Protein AF-A0AAV2S6D2-F1 (afdb_monomer)

Mean predicted aligned error: 5.34 Å

Organism: Meganyctiphanes norvegica (NCBI:txid48144)

Secondary structure (DSSP, 8-state):
-EEE-HHHHTT-TTS--EEEES-SSTT-S--SS--EEEEEEEEEE-TT-BTTTTBT--EEEEESSPPPPBTTB-PPPPPPTT----S---------BSSSSTTPPBPP-

Nearest PDB structures (foldseek):
  5xw9-assembly1_A  TM=9.197E-01  e=3.191E-05  Sus scrofa
  5gch-assembly1_F  TM=8.940E-01  e=4.987E-05  Bos tauru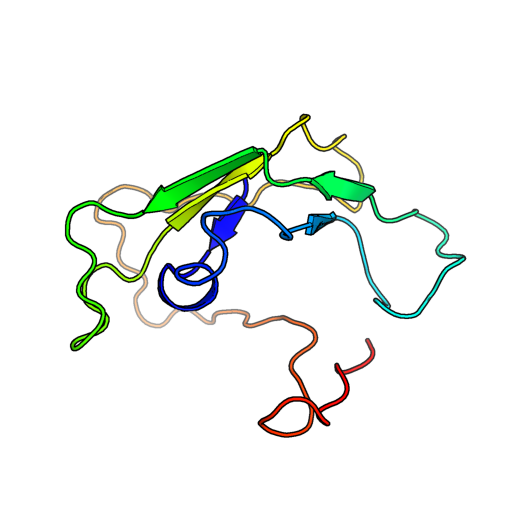s
  1kdq-assembly1_A  TM=8.807E-01  e=6.038E-05  Rattus norvegicus
  4h4f-assembly1_A  TM=9.184E-01  e=4.951E-04  Homo sapiens
  8h3s-assembly1_C  TM=6.943E-01  e=1.218E-04  Homo sapiens

Radius of gyration: 15.83 Å; Cα contacts (8 Å, |Δi|>4): 142; chains: 1; bounding box: 42×30×36 Å

Solvent-accessible surface area (backbone atoms only — not comparable to full-atom values): 7253 Å² total; per-residue (Å²): 115,46,83,48,50,26,84,82,49,68,90,42,79,93,40,96,48,69,48,75,43,37,65,71,41,90,84,61,89,82,56,98,63,70,56,48,80,38,48,44,69,46,76,48,64,43,91,71,49,35,86,91,78,52,41,57,51,34,25,39,36,39,45,70,57,83,80,78,73,52,100,64,31,77,86,80,87,78,81,60,91,88,69,78,88,77,94,66,91,81,89,86,87,76,52,56,55,78,42,89,67,86,88,32,53,62,52,80,105

Sequence (109 aa):
VVLTAAHKVKDFVDGGLLARVGAWDINATNEVFPSQNINVENILFHPGFDQRTLKNNIALLILQWEAVLSETVLPICLPDSGQVFHRSSCIVTGWGKDVFGENGKYQRI

pLDDT: mean 90.58, std 9.02, range [59.28, 98.31]

Foldseek 3Di:
DDKDFQLVCVVQQVFPDWDWFLDQFPPDPDDPDDIDIWGFPGKAADPPQDPVVRPSGMIDTHTPDDDDDDPSGDDDDDDDVPDDDDPDDDDDDDQDFPDPDPPTDGHHD

InterPro domains:
  IPR001254 Serine proteases, trypsin domain [PF00089] (2-98)
  IPR001254 Serine proteases, trypsin domain [PS50240] (1-109)
  IPR009003 Peptidase S1, PA clan [SSF50494] (2-101)

Structure (mmCIF, N/CA/C/O backbone):
data_AF-A0AAV2S6D2-F1
#
_entry.id   AF-A0AAV2S6D2-F1
#
loop_
_atom_site.group_PDB
_atom_site.id
_atom_site.type_symbol
_atom_site.label_atom_id
_atom_site.label_alt_id
_atom_site.label_comp_id
_atom_site.label_asym_id
_atom_site.label_entity_id
_atom_site.label_seq_id
_atom_site.pdbx_PDB_ins_code
_atom_site.Cartn_x
_atom_site.Cartn_y
_atom_site.Cartn_z
_atom_site.occupancy
_atom_site.B_iso_or_equiv
_atom_site.auth_seq_id
_atom_site.auth_comp_id
_atom_site.auth_asym_id
_atom_site.auth_atom_id
_atom_site.pdbx_PDB_model_num
ATOM 1 N N . VAL A 1 1 ? -1.151 8.318 -3.238 1.00 95.00 1 VAL A N 1
ATOM 2 C CA . VAL A 1 1 ? -1.924 7.749 -2.103 1.00 95.00 1 VAL A CA 1
ATOM 3 C C . VAL A 1 1 ? -1.895 6.233 -2.200 1.00 95.00 1 VAL A C 1
ATOM 5 O O . VAL A 1 1 ? -2.009 5.724 -3.308 1.00 95.00 1 VAL A O 1
ATOM 8 N N . VAL A 1 2 ? -1.734 5.521 -1.082 1.00 97.88 2 VAL A N 1
ATOM 9 C CA . VAL A 1 2 ? -1.762 4.046 -1.020 1.00 97.88 2 VAL A CA 1
ATOM 10 C C . VAL A 1 2 ? -2.863 3.590 -0.064 1.00 97.88 2 VAL A C 1
ATOM 12 O O . VAL A 1 2 ? -2.988 4.128 1.032 1.00 97.88 2 VAL A O 1
ATOM 15 N N . LEU A 1 3 ? -3.658 2.599 -0.473 1.00 98.12 3 LEU A N 1
ATOM 16 C CA . LEU A 1 3 ? -4.694 1.983 0.357 1.00 98.12 3 LEU A CA 1
ATOM 17 C C . LEU A 1 3 ? -4.110 0.807 1.148 1.00 98.12 3 LEU A C 1
ATOM 19 O O . LEU A 1 3 ? -3.413 -0.031 0.581 1.00 98.12 3 LEU A O 1
ATOM 23 N N . THR A 1 4 ? -4.404 0.718 2.444 1.00 97.56 4 THR A N 1
ATOM 24 C CA . THR A 1 4 ? -3.925 -0.380 3.294 1.00 97.56 4 THR A CA 1
ATOM 25 C C . THR A 1 4 ? -4.892 -0.697 4.436 1.00 97.56 4 THR A C 1
ATOM 27 O O . THR A 1 4 ? -5.921 -0.046 4.617 1.00 97.56 4 THR A O 1
ATOM 30 N N . ALA A 1 5 ? -4.561 -1.716 5.226 1.00 97.38 5 ALA A N 1
ATOM 31 C CA . ALA A 1 5 ? -5.270 -2.060 6.448 1.00 97.38 5 ALA A CA 1
ATOM 32 C C . ALA A 1 5 ? -4.764 -1.217 7.631 1.00 97.38 5 ALA A C 1
ATOM 34 O O . ALA A 1 5 ? -3.566 -1.193 7.918 1.00 97.38 5 ALA A O 1
ATOM 35 N N . ALA A 1 6 ? -5.682 -0.594 8.372 1.00 97.75 6 ALA A N 1
ATOM 36 C CA . ALA A 1 6 ? -5.366 0.262 9.520 1.00 97.75 6 ALA A CA 1
ATOM 37 C C . ALA A 1 6 ? -4.484 -0.431 10.574 1.00 97.75 6 ALA A C 1
ATOM 39 O O . ALA A 1 6 ? -3.480 0.127 11.014 1.00 97.75 6 ALA A O 1
ATOM 40 N N . HIS A 1 7 ? -4.796 -1.679 10.938 1.00 95.62 7 HIS A N 1
ATOM 41 C CA . HIS A 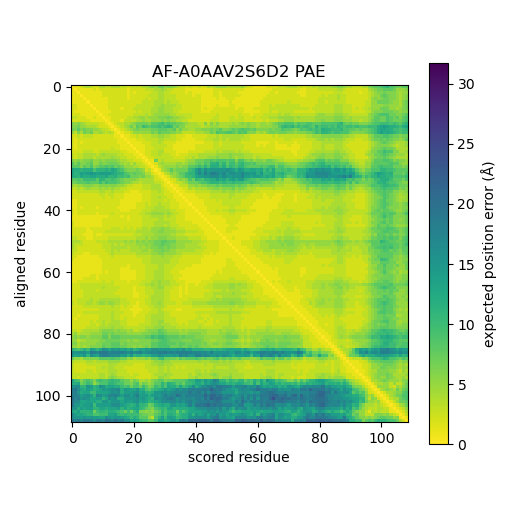1 7 ? -4.048 -2.400 11.974 1.00 95.62 7 HIS A CA 1
ATOM 42 C C . HIS A 1 7 ? -2.578 -2.678 11.612 1.00 95.62 7 HIS A C 1
ATOM 44 O O . HIS A 1 7 ? -1.802 -3.005 12.504 1.00 95.62 7 HIS A O 1
ATOM 50 N N . LYS A 1 8 ? -2.193 -2.581 10.330 1.00 93.75 8 LYS A N 1
ATOM 51 C CA . LYS A 1 8 ? -0.799 -2.757 9.892 1.00 93.75 8 LYS A CA 1
ATOM 52 C C . LYS A 1 8 ? 0.053 -1.514 10.102 1.00 93.75 8 LYS A C 1
ATOM 54 O O . LYS A 1 8 ? 1.267 -1.641 10.182 1.00 93.75 8 LYS A O 1
ATOM 59 N N . VAL A 1 9 ? -0.574 -0.342 10.173 1.00 95.94 9 VAL A N 1
ATOM 60 C CA . VAL A 1 9 ? 0.118 0.956 10.178 1.00 95.94 9 VAL A CA 1
ATOM 61 C C . VAL A 1 9 ? -0.162 1.790 11.430 1.00 95.94 9 VAL A C 1
ATOM 63 O O . VAL A 1 9 ? 0.447 2.836 11.612 1.00 95.94 9 VAL A O 1
ATOM 66 N N . LYS A 1 10 ? -1.040 1.317 12.326 1.00 94.12 10 LYS A N 1
ATOM 67 C CA . LYS A 1 10 ? -1.442 2.021 13.559 1.00 94.12 10 LYS A CA 1
ATOM 68 C C . LYS A 1 10 ? -0.284 2.389 14.495 1.00 94.12 10 LYS A C 1
AT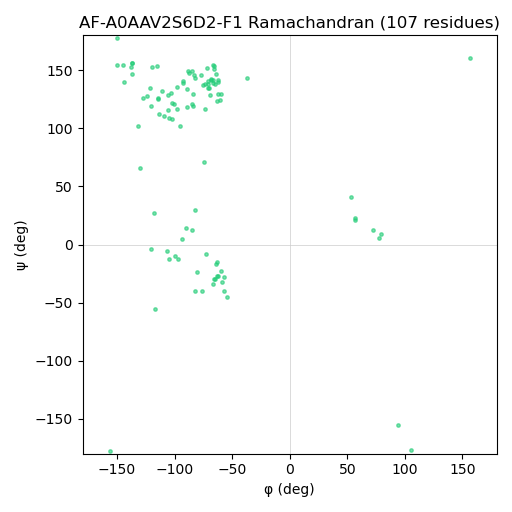OM 70 O O . LYS A 1 10 ? -0.398 3.360 15.227 1.00 94.12 10 LYS A O 1
ATOM 75 N N . ASP A 1 11 ? 0.806 1.624 14.464 1.00 93.50 11 ASP A N 1
ATOM 76 C CA . ASP A 1 11 ? 1.965 1.818 15.343 1.00 93.50 11 ASP A CA 1
ATOM 77 C C . ASP A 1 11 ? 3.059 2.690 14.692 1.00 93.50 11 ASP A C 1
ATOM 79 O O . ASP A 1 11 ? 4.124 2.870 15.269 1.00 93.50 11 ASP A O 1
ATOM 83 N N . PHE A 1 12 ? 2.803 3.240 13.496 1.00 93.56 12 PHE A N 1
ATOM 84 C CA . PHE A 1 12 ? 3.762 4.028 12.710 1.00 93.56 12 PHE A CA 1
ATOM 85 C C . PHE A 1 12 ? 3.310 5.482 12.487 1.00 93.56 12 PHE A C 1
ATOM 87 O O . PHE A 1 12 ? 3.653 6.114 11.488 1.00 93.56 12 PHE A O 1
ATOM 94 N N . VAL A 1 13 ? 2.495 6.016 13.398 1.00 87.75 13 VAL A N 1
ATOM 95 C CA . VAL A 1 13 ? 1.975 7.392 13.305 1.00 87.75 13 VAL A CA 1
ATOM 96 C C . VAL A 1 13 ? 3.073 8.453 13.366 1.00 87.75 13 VAL A C 1
ATOM 98 O O . VAL A 1 13 ? 2.933 9.502 12.749 1.00 87.75 13 VAL A O 1
ATOM 101 N N . ASP A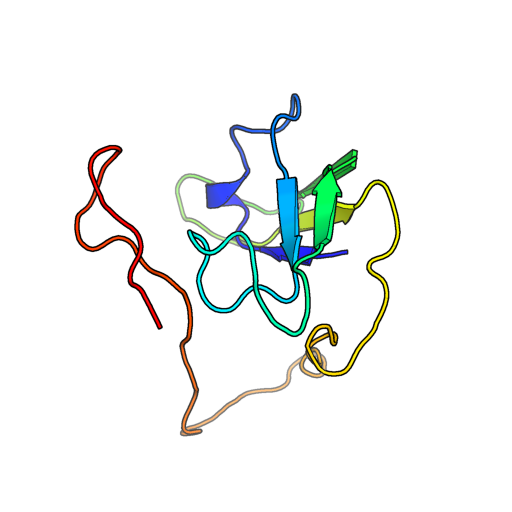 1 14 ? 4.190 8.142 14.024 1.00 88.56 14 ASP A N 1
ATOM 102 C CA . ASP A 1 14 ? 5.358 9.023 14.136 1.00 88.56 14 ASP A CA 1
ATOM 103 C C . ASP A 1 14 ? 6.318 8.898 12.933 1.00 88.56 14 ASP A C 1
ATOM 105 O O . ASP A 1 14 ? 7.450 9.382 12.961 1.00 88.56 14 ASP A O 1
ATOM 109 N N . GLY A 1 15 ? 5.875 8.236 11.859 1.00 90.25 15 GLY A N 1
ATOM 110 C CA . GLY A 1 15 ? 6.645 8.025 10.639 1.00 90.25 15 GLY A CA 1
ATOM 111 C C . GLY A 1 15 ? 7.390 6.690 10.614 1.00 90.25 15 GLY A C 1
ATOM 112 O O . GLY A 1 15 ? 6.979 5.696 11.213 1.00 90.25 15 GLY A O 1
ATOM 113 N N . GLY A 1 16 ? 8.472 6.639 9.833 1.00 88.81 16 GLY A N 1
ATOM 114 C CA . GLY A 1 16 ? 9.235 5.405 9.604 1.00 88.81 16 GLY A CA 1
ATOM 115 C C . GLY A 1 16 ? 8.606 4.451 8.582 1.00 88.81 16 GLY A C 1
ATOM 116 O O . GLY A 1 16 ? 9.086 3.330 8.418 1.00 88.81 16 GLY A O 1
ATOM 117 N N . LEU A 1 17 ? 7.561 4.889 7.869 1.00 95.12 17 LEU A N 1
ATOM 118 C CA . LEU A 1 17 ? 6.978 4.148 6.753 1.00 95.12 17 LEU A CA 1
ATOM 119 C C . LEU A 1 17 ? 7.500 4.639 5.406 1.00 95.12 17 LEU A C 1
ATOM 121 O O . LEU A 1 17 ? 7.522 5.833 5.102 1.00 95.12 17 LEU A O 1
ATOM 125 N N . LEU A 1 18 ? 7.826 3.662 4.568 1.00 94.62 18 LEU A N 1
ATOM 126 C CA . LEU A 1 18 ? 8.235 3.836 3.187 1.00 94.62 18 LEU A CA 1
ATOM 127 C C . LEU A 1 18 ? 7.307 3.010 2.295 1.00 94.62 18 L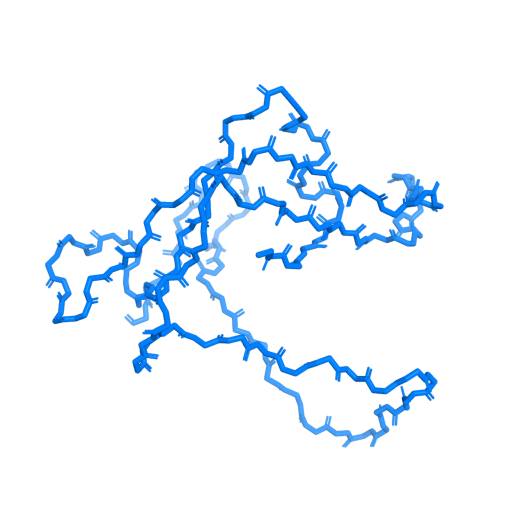EU A C 1
ATOM 129 O O . LEU A 1 18 ? 7.141 1.808 2.507 1.00 94.62 18 LEU A O 1
ATOM 133 N N . ALA A 1 19 ? 6.725 3.640 1.281 1.00 95.56 19 ALA A N 1
ATOM 134 C CA . ALA A 1 19 ? 6.025 2.948 0.213 1.00 95.56 19 ALA A CA 1
ATOM 135 C C . ALA A 1 19 ? 7.017 2.616 -0.910 1.00 95.56 19 ALA A C 1
ATOM 137 O O . ALA A 1 19 ? 7.592 3.518 -1.519 1.00 95.56 19 ALA A O 1
ATOM 138 N N . ARG A 1 20 ? 7.201 1.323 -1.192 1.00 94.75 20 ARG A N 1
ATOM 139 C CA . ARG A 1 20 ? 7.934 0.843 -2.370 1.00 94.75 20 ARG A CA 1
ATOM 140 C C . ARG A 1 20 ? 6.941 0.424 -3.451 1.00 94.75 20 ARG A C 1
ATOM 142 O O . ARG A 1 20 ? 6.127 -0.464 -3.207 1.00 94.75 20 ARG A O 1
ATOM 149 N N . VAL A 1 21 ? 7.010 1.037 -4.631 1.00 95.06 21 VAL A N 1
ATOM 150 C CA . VAL A 1 21 ? 6.143 0.721 -5.784 1.00 95.06 21 VAL A CA 1
ATOM 151 C C . VAL A 1 21 ? 6.962 0.260 -6.988 1.00 95.06 21 VAL A C 1
ATOM 153 O O . VAL A 1 21 ? 8.131 0.621 -7.117 1.00 95.06 21 VAL A O 1
ATOM 156 N N . GLY A 1 22 ? 6.354 -0.554 -7.856 1.00 93.81 22 GLY A N 1
ATOM 157 C CA . GLY A 1 22 ? 7.001 -1.096 -9.059 1.00 93.81 22 GLY A CA 1
ATOM 158 C C . GLY A 1 22 ? 8.049 -2.179 -8.802 1.00 93.81 22 GLY A C 1
ATOM 159 O O . GLY A 1 22 ? 8.807 -2.496 -9.708 1.00 93.81 22 GLY A O 1
ATOM 160 N N . ALA A 1 23 ? 8.111 -2.722 -7.583 1.00 91.06 23 ALA A N 1
ATOM 161 C CA . ALA A 1 23 ? 9.029 -3.803 -7.233 1.00 91.06 23 ALA A CA 1
ATOM 162 C C . ALA A 1 23 ? 8.531 -5.155 -7.756 1.00 91.06 23 ALA A C 1
ATOM 164 O O . ALA A 1 23 ? 7.324 -5.411 -7.724 1.00 91.06 23 ALA A O 1
ATOM 165 N N . TRP A 1 24 ? 9.460 -6.030 -8.149 1.00 88.69 24 TRP A N 1
ATOM 166 C CA . TRP A 1 24 ? 9.179 -7.433 -8.455 1.00 88.69 24 TRP A CA 1
ATOM 167 C C . TRP A 1 24 ? 9.921 -8.384 -7.499 1.00 88.69 24 TRP A C 1
ATOM 169 O O . TRP A 1 24 ? 9.256 -9.133 -6.783 1.00 88.69 24 TRP A O 1
ATOM 179 N N . ASP A 1 25 ? 11.250 -8.298 -7.380 1.00 85.44 25 ASP A N 1
ATOM 180 C CA . ASP A 1 25 ? 12.039 -8.931 -6.310 1.00 85.44 25 ASP A CA 1
ATOM 181 C C . ASP A 1 25 ? 12.473 -7.852 -5.312 1.00 85.44 25 ASP A C 1
ATOM 183 O O . ASP A 1 25 ? 13.349 -7.029 -5.570 1.00 85.44 25 ASP A O 1
ATOM 187 N N . ILE A 1 26 ? 11.879 -7.863 -4.117 1.00 80.69 26 ILE A N 1
ATOM 188 C CA . ILE A 1 26 ? 12.141 -6.839 -3.098 1.00 80.69 26 ILE A CA 1
ATOM 189 C C . ILE A 1 26 ? 13.595 -6.808 -2.589 1.00 80.69 26 ILE A C 1
ATOM 191 O O . ILE A 1 26 ? 13.979 -5.833 -1.936 1.00 80.69 26 ILE A O 1
ATOM 195 N N . ASN A 1 27 ? 14.383 -7.856 -2.859 1.00 78.44 27 ASN A N 1
ATOM 196 C CA . ASN A 1 27 ? 15.804 -7.932 -2.521 1.00 78.44 27 ASN A CA 1
ATOM 197 C C . ASN A 1 27 ? 16.713 -7.565 -3.702 1.00 78.44 27 ASN A C 1
ATOM 199 O O . ASN A 1 27 ? 17.917 -7.390 -3.503 1.00 78.44 27 ASN A O 1
ATOM 203 N N . ALA A 1 28 ? 16.175 -7.473 -4.920 1.00 77.38 28 ALA A N 1
ATOM 204 C CA . ALA A 1 28 ? 16.950 -7.089 -6.085 1.00 77.38 28 ALA A CA 1
ATOM 205 C C . ALA A 1 28 ? 17.223 -5.582 -6.074 1.00 77.38 28 ALA A C 1
ATOM 207 O O . ALA A 1 28 ? 16.358 -4.760 -5.779 1.00 77.38 28 ALA A O 1
ATOM 208 N N . THR A 1 29 ? 18.457 -5.217 -6.409 1.00 74.50 29 THR A N 1
ATOM 209 C CA . THR A 1 29 ? 18.888 -3.817 -6.528 1.00 74.50 29 THR A CA 1
ATOM 210 C C . THR A 1 29 ? 19.034 -3.361 -7.978 1.00 74.50 29 THR A C 1
ATOM 212 O O . THR A 1 29 ? 19.124 -2.163 -8.221 1.00 74.50 29 THR A O 1
ATOM 215 N N . ASN A 1 30 ? 19.025 -4.300 -8.930 1.00 78.19 30 ASN A N 1
ATOM 216 C CA . ASN A 1 30 ? 19.265 -4.064 -10.353 1.00 78.19 30 ASN A CA 1
ATOM 217 C C . ASN A 1 30 ? 18.155 -4.709 -11.199 1.00 78.19 30 ASN A C 1
ATOM 219 O O . ASN A 1 30 ? 18.393 -5.670 -11.931 1.00 78.19 30 ASN A O 1
ATOM 223 N N . GLU A 1 31 ? 16.930 -4.208 -11.063 1.00 82.88 31 GLU A N 1
ATOM 224 C CA . GLU A 1 31 ? 15.807 -4.575 -11.932 1.00 82.88 31 GLU A CA 1
ATOM 225 C C . GLU A 1 31 ? 15.816 -3.710 -13.205 1.00 82.88 31 GLU A C 1
ATOM 227 O O . GLU A 1 31 ? 16.251 -2.559 -13.174 1.00 82.88 31 GLU A O 1
ATOM 232 N N . VAL A 1 32 ? 15.325 -4.252 -14.330 1.00 85.31 32 VAL A N 1
ATOM 233 C CA . VAL A 1 32 ? 15.210 -3.511 -15.610 1.00 85.31 32 VAL A CA 1
ATOM 234 C C . VAL A 1 32 ? 14.360 -2.251 -15.437 1.00 85.31 32 VAL A C 1
ATOM 236 O O . VAL A 1 32 ? 14.696 -1.192 -15.962 1.00 85.31 32 VAL A O 1
ATOM 239 N N . PHE A 1 33 ? 13.282 -2.372 -14.663 1.00 87.06 33 PHE A N 1
ATOM 240 C CA . PHE A 1 33 ? 12.448 -1.258 -14.241 1.00 87.06 33 PHE A CA 1
ATOM 241 C C . PHE A 1 33 ? 12.673 -1.028 -12.745 1.00 87.06 33 PHE A C 1
ATOM 243 O O . PHE A 1 33 ? 12.281 -1.878 -11.947 1.00 87.06 33 PHE A O 1
ATOM 250 N N . PRO A 1 34 ? 13.319 0.077 -12.342 1.00 89.19 34 PRO A N 1
ATOM 251 C CA . PRO A 1 34 ? 13.642 0.303 -10.943 1.00 89.19 34 PRO A CA 1
ATOM 252 C C . PRO A 1 34 ? 12.389 0.621 -10.122 1.00 89.19 34 PRO A C 1
ATOM 254 O O . PRO A 1 34 ? 11.540 1.419 -10.528 1.00 89.19 34 PRO A O 1
ATOM 257 N N . SER A 1 35 ? 12.311 0.038 -8.925 1.00 93.50 35 SER A N 1
ATOM 258 C CA . SER A 1 35 ? 11.296 0.401 -7.936 1.00 93.50 35 SER A CA 1
ATOM 259 C C . SER A 1 35 ? 11.476 1.835 -7.421 1.00 93.50 35 SER A C 1
ATOM 261 O O . SER A 1 35 ? 12.585 2.372 -7.356 1.00 93.50 35 SER A O 1
ATOM 263 N N . GLN A 1 36 ? 10.372 2.462 -7.020 1.00 94.19 36 GLN A N 1
ATOM 264 C CA . GLN A 1 36 ? 10.368 3.796 -6.419 1.00 94.19 36 GLN A CA 1
ATOM 265 C C . GLN A 1 36 ? 10.107 3.675 -4.922 1.00 94.19 36 GLN A C 1
ATOM 267 O O . GLN A 1 36 ? 9.140 3.038 -4.508 1.00 94.19 36 GLN A O 1
ATOM 272 N N . ASN A 1 37 ? 10.959 4.308 -4.121 1.00 95.00 37 ASN A N 1
ATOM 273 C CA . ASN A 1 37 ? 10.845 4.373 -2.668 1.00 95.00 37 ASN A CA 1
ATOM 274 C C . ASN A 1 37 ? 10.382 5.775 -2.272 1.00 95.00 37 ASN A C 1
ATOM 276 O O . ASN A 1 37 ? 11.105 6.744 -2.496 1.00 95.00 37 ASN A O 1
ATOM 280 N N . ILE A 1 38 ? 9.190 5.882 -1.689 1.00 97.00 38 ILE A N 1
ATOM 281 C CA . ILE A 1 38 ? 8.552 7.161 -1.369 1.00 97.00 38 ILE A CA 1
ATOM 282 C C . ILE A 1 38 ? 8.146 7.158 0.101 1.00 97.00 38 ILE A C 1
ATOM 284 O O . ILE A 1 38 ? 7.444 6.253 0.556 1.00 97.00 38 ILE A O 1
ATOM 288 N N . ASN A 1 39 ? 8.586 8.163 0.857 1.00 97.38 39 ASN A N 1
ATOM 289 C CA . ASN A 1 39 ? 8.199 8.294 2.260 1.00 97.38 39 ASN A CA 1
ATOM 290 C C . ASN A 1 39 ? 6.693 8.534 2.386 1.00 97.38 39 ASN A C 1
ATOM 292 O O . ASN A 1 39 ? 6.074 9.195 1.547 1.00 97.38 39 ASN A O 1
ATOM 296 N N . VAL A 1 40 ? 6.113 8.015 3.463 1.00 97.69 40 VAL A N 1
ATOM 297 C CA . VAL A 1 40 ? 4.740 8.335 3.849 1.00 97.69 40 VAL A CA 1
ATOM 298 C C . VAL A 1 40 ? 4.762 9.618 4.671 1.00 97.69 40 VAL A C 1
ATOM 300 O O . VAL A 1 40 ? 5.425 9.683 5.702 1.00 97.69 40 VAL A O 1
ATOM 303 N N . GLU A 1 41 ? 4.048 10.635 4.202 1.00 96.06 41 GLU A N 1
ATOM 304 C CA . GLU A 1 41 ? 3.913 11.925 4.881 1.00 96.06 41 GLU A CA 1
ATOM 305 C C . GLU A 1 41 ? 2.838 11.879 5.966 1.00 96.06 41 GLU A C 1
ATOM 307 O O . GLU A 1 41 ? 3.012 12.449 7.038 1.00 96.06 41 GLU A O 1
ATOM 312 N N . ASN A 1 42 ? 1.719 11.199 5.700 1.00 96.06 42 ASN A N 1
ATOM 313 C CA . ASN A 1 42 ? 0.606 11.136 6.639 1.00 96.06 42 ASN A CA 1
ATOM 314 C C . ASN A 1 42 ? -0.182 9.826 6.510 1.00 96.06 42 ASN A C 1
ATOM 316 O O . ASN A 1 42 ? -0.225 9.206 5.445 1.00 96.06 42 ASN A O 1
ATOM 320 N N . ILE A 1 43 ? -0.848 9.429 7.592 1.00 97.75 43 ILE A N 1
ATOM 321 C CA . ILE A 1 43 ? -1.710 8.251 7.664 1.00 97.75 43 ILE A CA 1
ATOM 322 C C . ILE A 1 43 ? -3.118 8.700 8.049 1.00 97.75 43 ILE A C 1
ATOM 324 O O . ILE A 1 43 ? -3.343 9.244 9.128 1.00 97.75 43 ILE A O 1
ATOM 328 N N . LEU A 1 44 ? -4.090 8.434 7.180 1.00 97.94 44 LEU A N 1
ATOM 329 C CA . LEU A 1 44 ? -5.501 8.698 7.440 1.00 97.94 44 LEU A CA 1
ATOM 330 C C . LEU A 1 44 ? -6.199 7.390 7.797 1.00 97.94 44 LEU A C 1
ATOM 332 O O . LEU A 1 44 ? -6.419 6.532 6.940 1.00 97.94 44 LEU A O 1
ATOM 336 N N . PHE A 1 45 ? -6.559 7.234 9.065 1.00 98.19 45 PHE A N 1
ATOM 337 C CA . PHE A 1 45 ? -7.342 6.094 9.533 1.00 98.19 45 PHE A CA 1
ATOM 338 C C . PHE A 1 45 ? -8.830 6.325 9.292 1.00 98.19 45 PHE A C 1
ATOM 340 O O . PHE A 1 45 ? -9.328 7.444 9.424 1.00 98.19 45 PHE A O 1
ATOM 347 N N . HIS A 1 46 ? -9.569 5.256 8.993 1.00 98.31 46 HIS A N 1
ATOM 348 C CA . HIS A 1 46 ? -11.023 5.343 9.007 1.00 98.31 46 HIS A CA 1
ATOM 349 C C . HIS A 1 46 ? -11.507 5.741 10.416 1.00 98.31 46 HIS A C 1
ATOM 351 O O . HIS A 1 46 ? -11.131 5.080 11.386 1.00 98.31 46 HIS A O 1
ATOM 357 N N . PR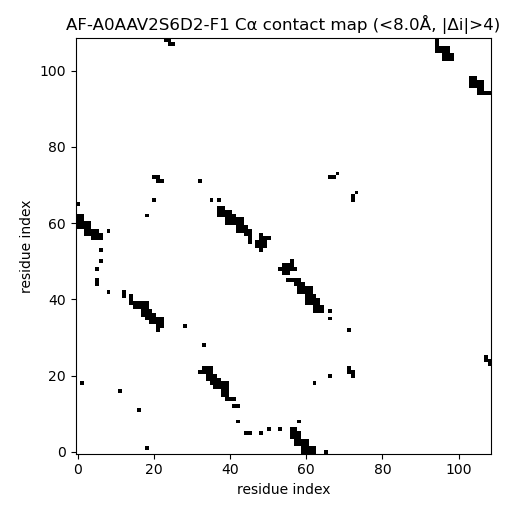O A 1 47 ? -12.379 6.757 10.566 1.00 98.06 47 PRO A N 1
ATOM 358 C CA . PRO A 1 47 ? -12.750 7.305 11.879 1.00 98.06 47 PRO A CA 1
ATOM 359 C C . PRO A 1 47 ? -13.448 6.285 12.787 1.00 98.06 47 PRO A C 1
ATOM 361 O O . PRO A 1 47 ? -13.381 6.369 14.006 1.00 98.06 47 PRO A O 1
ATOM 364 N N . GLY A 1 48 ? -14.117 5.298 12.190 1.00 98.00 48 GLY A N 1
ATOM 365 C CA . GLY A 1 48 ? -14.735 4.182 12.905 1.00 98.00 48 GLY A CA 1
ATOM 366 C C . GLY A 1 48 ? -13.842 2.952 13.111 1.00 98.00 48 GLY A C 1
ATOM 367 O O . GLY A 1 48 ? -14.406 1.885 13.354 1.00 98.00 48 GLY A O 1
ATOM 368 N N . PHE A 1 49 ? -12.523 3.030 12.906 1.00 98.12 49 PHE A N 1
ATOM 369 C CA . PHE A 1 49 ? -11.629 1.885 13.108 1.00 98.12 49 PHE A CA 1
ATOM 370 C C . PHE A 1 49 ? -11.635 1.442 14.578 1.00 98.12 49 PHE A C 1
ATOM 372 O O . PHE A 1 49 ? -11.329 2.223 15.474 1.00 98.12 49 PHE A O 1
ATOM 379 N N . ASP A 1 50 ? -11.968 0.174 14.818 1.00 97.19 50 ASP A N 1
ATOM 380 C CA . ASP A 1 50 ? -11.911 -0.453 16.140 1.00 97.19 50 ASP A CA 1
ATOM 381 C C . ASP A 1 50 ? -10.831 -1.537 16.133 1.00 97.19 50 ASP A C 1
ATOM 383 O O . ASP A 1 50 ? -10.970 -2.575 15.485 1.00 97.19 50 ASP A O 1
ATOM 387 N N . GLN A 1 51 ? -9.753 -1.308 16.882 1.00 93.94 51 GLN A N 1
ATOM 388 C CA . GLN A 1 51 ? -8.613 -2.219 16.954 1.00 93.94 51 GLN A CA 1
ATOM 389 C C . GLN A 1 51 ? -8.965 -3.582 17.570 1.00 93.94 51 GLN A C 1
ATOM 391 O O . GLN A 1 51 ? -8.340 -4.582 17.223 1.00 93.94 51 GLN A O 1
ATOM 396 N N . ARG A 1 52 ? -9.949 -3.646 18.473 1.00 95.06 52 ARG A N 1
ATOM 397 C CA . ARG A 1 52 ? -10.320 -4.890 19.159 1.00 95.06 52 ARG A CA 1
ATOM 398 C C . ARG A 1 52 ? -11.122 -5.809 18.246 1.00 95.06 52 ARG A C 1
ATOM 400 O O . ARG A 1 52 ? -10.942 -7.020 18.288 1.00 95.06 52 ARG A O 1
ATOM 407 N N . THR A 1 53 ? -12.022 -5.237 17.449 1.00 96.81 53 THR A N 1
ATOM 408 C CA . THR A 1 53 ? -12.912 -6.001 16.557 1.00 96.81 53 THR A CA 1
ATOM 409 C C . THR A 1 53 ? -12.435 -6.037 15.106 1.00 96.81 53 THR A C 1
ATOM 411 O O . THR A 1 53 ? -12.995 -6.779 14.304 1.00 96.81 53 THR A O 1
ATOM 414 N N . LEU A 1 54 ? -11.420 -5.237 14.758 1.00 96.00 54 LEU A N 1
ATOM 415 C CA . LEU A 1 54 ? -10.973 -4.963 13.388 1.00 96.00 54 LEU A CA 1
ATOM 416 C C . LEU A 1 54 ? -12.083 -4.401 12.482 1.00 96.00 54 LEU A C 1
ATOM 418 O O . LEU A 1 54 ? -11.983 -4.450 11.253 1.00 96.00 54 LEU A O 1
ATOM 422 N N . LYS A 1 55 ? -13.142 -3.831 13.070 1.00 97.88 55 LYS A N 1
ATOM 423 C CA . LYS A 1 55 ? -14.183 -3.134 12.315 1.00 97.88 55 LYS A CA 1
ATOM 424 C C . LYS A 1 55 ? -13.581 -1.899 11.648 1.00 97.88 55 LYS A C 1
ATOM 426 O O . LYS A 1 55 ? -12.800 -1.180 12.265 1.00 97.88 55 LYS A O 1
ATOM 431 N N . ASN A 1 56 ? -13.963 -1.651 10.393 1.00 97.88 56 ASN A N 1
ATOM 432 C CA . ASN A 1 56 ? -13.459 -0.544 9.572 1.00 97.88 56 ASN A CA 1
ATOM 433 C C . ASN A 1 56 ? -11.920 -0.504 9.478 1.00 97.88 56 ASN A C 1
ATOM 435 O O . ASN A 1 56 ? -11.302 0.554 9.562 1.00 97.88 56 ASN A O 1
ATOM 439 N N . ASN A 1 57 ? -11.293 -1.673 9.335 1.00 97.94 57 ASN A N 1
ATOM 440 C CA . ASN A 1 57 ? -9.844 -1.842 9.236 1.00 97.94 57 ASN A CA 1
ATOM 441 C C . ASN A 1 57 ? -9.297 -1.398 7.865 1.00 97.94 57 ASN A C 1
ATOM 443 O O . ASN A 1 57 ? -8.877 -2.214 7.047 1.00 97.94 57 ASN A O 1
ATOM 447 N N . ILE A 1 58 ? -9.302 -0.090 7.625 1.00 98.19 58 ILE A N 1
ATOM 448 C CA . ILE A 1 58 ? -8.853 0.545 6.384 1.00 98.19 58 ILE A CA 1
ATOM 449 C C . ILE A 1 58 ? -8.163 1.876 6.704 1.00 98.19 58 ILE A C 1
ATOM 451 O O . ILE A 1 58 ? -8.586 2.606 7.604 1.00 98.19 58 ILE A O 1
ATOM 455 N N . ALA A 1 59 ? -7.077 2.169 5.997 1.00 98.19 59 ALA A N 1
ATOM 456 C CA . ALA A 1 59 ? -6.324 3.410 6.119 1.00 98.19 59 ALA A CA 1
ATOM 457 C C . ALA A 1 59 ? -5.758 3.844 4.760 1.00 98.19 59 ALA A C 1
ATOM 459 O O . ALA A 1 59 ? -5.523 3.015 3.876 1.00 98.19 59 ALA A O 1
ATOM 460 N N . LEU A 1 60 ? -5.522 5.145 4.614 1.00 98.12 60 LEU A N 1
ATOM 461 C CA . LEU A 1 60 ? -4.854 5.744 3.463 1.00 98.12 60 LEU A CA 1
ATOM 462 C C . LEU A 1 60 ? -3.486 6.272 3.883 1.00 98.12 60 LEU A C 1
ATOM 464 O O . LEU A 1 60 ? -3.372 6.986 4.874 1.00 98.12 60 LEU A O 1
ATOM 468 N N . LEU A 1 61 ? -2.460 5.953 3.102 1.00 98.12 61 LEU A N 1
ATOM 469 C CA . LEU A 1 61 ? -1.126 6.525 3.235 1.00 98.12 61 LEU A CA 1
ATOM 470 C C . LEU A 1 61 ? -0.982 7.650 2.212 1.00 98.12 61 LEU A C 1
ATOM 472 O O . LEU A 1 61 ? -1.061 7.422 0.996 1.00 98.12 61 LEU A O 1
ATOM 476 N N . ILE A 1 62 ? -0.792 8.866 2.705 1.00 97.56 62 ILE A N 1
ATOM 477 C CA . ILE A 1 62 ? -0.466 10.029 1.890 1.00 97.56 62 ILE A CA 1
ATOM 478 C C . ILE A 1 62 ? 1.041 10.005 1.672 1.00 97.56 62 ILE A C 1
ATOM 480 O O . ILE A 1 62 ? 1.817 9.980 2.625 1.00 97.56 62 ILE A O 1
ATOM 484 N N . LEU A 1 63 ? 1.445 9.916 0.409 1.00 97.69 63 LEU A N 1
ATOM 485 C CA . LEU A 1 63 ? 2.852 9.866 0.034 1.00 97.69 63 LEU A CA 1
ATOM 486 C C . LEU A 1 63 ? 3.409 11.286 -0.002 1.00 97.69 63 LEU A C 1
ATOM 488 O O . LEU A 1 63 ? 2.708 12.180 -0.465 1.00 97.69 63 LEU A O 1
ATOM 492 N N . GLN A 1 64 ? 4.663 11.454 0.416 1.00 97.56 64 GLN A N 1
ATOM 493 C CA . GLN A 1 64 ? 5.356 12.746 0.381 1.00 97.56 64 GLN A CA 1
ATOM 494 C C . GLN A 1 64 ? 5.438 13.325 -1.039 1.00 97.56 64 GLN A C 1
ATOM 496 O O . GLN A 1 64 ? 5.412 14.536 -1.226 1.00 97.56 64 GLN A O 1
ATOM 501 N N . TRP A 1 65 ? 5.530 12.451 -2.044 1.00 96.88 65 TRP A N 1
ATOM 502 C CA . TRP A 1 65 ? 5.524 12.811 -3.458 1.00 96.88 65 TRP A CA 1
ATOM 503 C C . TRP A 1 65 ? 4.642 11.841 -4.242 1.00 96.88 65 TRP A C 1
ATOM 505 O O . TRP A 1 65 ? 4.416 10.702 -3.821 1.00 96.88 65 TRP A O 1
ATOM 515 N N . GLU A 1 66 ? 4.142 12.279 -5.394 1.00 96.50 66 GLU A N 1
ATOM 516 C CA . GLU A 1 66 ? 3.409 11.396 -6.299 1.00 96.50 66 GLU A CA 1
ATOM 517 C C . GLU A 1 66 ? 4.337 10.319 -6.878 1.00 96.50 66 GLU A C 1
ATOM 519 O O . GLU A 1 66 ? 5.485 10.587 -7.233 1.00 96.50 66 GLU A O 1
ATOM 524 N N . ALA A 1 67 ? 3.832 9.086 -6.974 1.00 96.81 67 ALA A N 1
ATOM 525 C CA . ALA A 1 67 ? 4.541 8.022 -7.671 1.00 96.81 67 ALA A CA 1
ATOM 526 C C . ALA A 1 67 ? 4.516 8.289 -9.178 1.00 96.81 67 ALA A C 1
ATOM 528 O O . ALA A 1 67 ? 3.462 8.588 -9.741 1.00 96.81 67 ALA A O 1
ATOM 529 N N . VAL A 1 68 ? 5.663 8.134 -9.837 1.00 96.62 68 VAL A N 1
ATOM 530 C CA . VAL A 1 68 ? 5.762 8.281 -11.289 1.00 96.62 68 VAL A CA 1
ATOM 531 C C . VAL A 1 68 ? 5.122 7.058 -11.934 1.00 96.62 68 VAL A C 1
ATOM 533 O O . VAL A 1 68 ? 5.588 5.935 -11.733 1.00 96.62 68 VAL A O 1
ATOM 536 N N . LEU A 1 69 ? 4.044 7.266 -12.690 1.00 96.50 69 LEU A N 1
ATOM 537 C CA . LEU A 1 69 ? 3.369 6.180 -13.397 1.00 96.50 69 LEU A CA 1
ATOM 538 C C . LEU A 1 69 ? 4.263 5.614 -14.504 1.00 96.50 69 LEU A C 1
ATOM 540 O O . LEU A 1 69 ? 4.970 6.350 -15.194 1.00 96.50 69 LEU A O 1
ATOM 544 N N . SER A 1 70 ? 4.220 4.297 -14.671 1.00 94.88 70 SER A N 1
ATOM 545 C CA . SER A 1 70 ? 5.026 3.560 -15.644 1.00 94.88 70 SER A CA 1
ATOM 546 C C . SER A 1 70 ? 4.359 2.227 -15.991 1.00 94.88 70 SER A C 1
ATOM 548 O O . SER A 1 70 ? 3.303 1.893 -15.457 1.00 94.88 70 SER A O 1
ATOM 550 N N . GLU A 1 71 ? 5.000 1.423 -16.840 1.00 93.38 71 GLU A N 1
ATOM 551 C CA . GLU A 1 71 ? 4.553 0.053 -17.131 1.00 93.38 71 GLU A CA 1
ATOM 552 C C . GLU A 1 71 ? 4.506 -0.851 -15.883 1.00 93.38 71 GLU A C 1
ATOM 554 O O . GLU A 1 71 ? 3.755 -1.823 -15.859 1.00 93.38 71 GLU A O 1
ATOM 559 N N . THR A 1 72 ? 5.263 -0.523 -14.828 1.00 94.06 72 THR A N 1
ATOM 560 C CA . THR A 1 72 ? 5.307 -1.282 -13.564 1.00 94.06 72 THR A CA 1
ATOM 561 C C . THR A 1 72 ? 4.593 -0.589 -12.402 1.00 94.06 72 THR A C 1
ATOM 563 O O . THR A 1 72 ? 4.454 -1.176 -11.328 1.00 94.06 72 THR A O 1
ATOM 566 N N . VAL A 1 73 ? 4.118 0.647 -12.588 1.00 96.69 73 VAL A N 1
ATOM 567 C CA . VAL A 1 73 ? 3.466 1.446 -11.541 1.00 96.69 73 VAL A CA 1
ATOM 568 C C . VAL A 1 73 ? 2.165 2.033 -12.071 1.00 96.69 73 VAL A C 1
ATOM 570 O O . VAL A 1 73 ? 2.164 3.043 -12.774 1.00 96.69 73 VAL A O 1
ATOM 573 N N . LEU A 1 74 ? 1.046 1.416 -11.685 1.00 96.81 74 LEU A N 1
ATOM 574 C CA . LEU A 1 74 ? -0.306 1.860 -12.019 1.00 96.81 74 LEU A CA 1
ATOM 575 C C . LEU A 1 74 ? -1.234 1.752 -10.799 1.00 96.81 74 LEU A C 1
ATOM 577 O O . LEU A 1 74 ? -1.067 0.845 -9.977 1.00 96.81 74 LEU A O 1
ATOM 581 N N . PRO A 1 75 ? -2.222 2.655 -10.660 1.00 97.19 75 PRO A N 1
ATOM 582 C CA . PRO A 1 75 ? -3.242 2.533 -9.630 1.00 97.19 75 PRO A CA 1
ATOM 583 C C . PRO A 1 75 ? -4.213 1.391 -9.953 1.00 97.19 75 PRO A C 1
ATOM 585 O O . PRO A 1 75 ? -4.481 1.084 -11.113 1.00 97.19 75 PRO A O 1
ATOM 588 N N . ILE A 1 76 ? -4.794 0.804 -8.908 1.00 96.69 76 ILE A N 1
ATOM 589 C CA . ILE A 1 76 ? -5.917 -0.126 -9.043 1.00 96.69 76 ILE A CA 1
ATOM 590 C C . ILE A 1 76 ? -7.246 0.641 -9.050 1.00 96.69 76 ILE A C 1
ATOM 592 O O . ILE A 1 76 ? -7.384 1.667 -8.381 1.00 96.69 76 ILE A O 1
ATOM 596 N N . CYS A 1 77 ? -8.237 0.136 -9.784 1.00 96.06 77 CYS A N 1
ATOM 597 C CA . CYS A 1 77 ? -9.597 0.664 -9.737 1.00 96.06 77 CYS A CA 1
ATOM 598 C C . CYS A 1 77 ? -10.244 0.376 -8.375 1.00 96.06 77 CYS A C 1
ATOM 600 O O . CYS A 1 77 ? -10.067 -0.703 -7.806 1.00 96.06 77 CYS A O 1
ATOM 602 N N . LEU A 1 78 ? -11.034 1.326 -7.874 1.00 96.06 78 LEU A N 1
ATOM 603 C CA . LEU A 1 78 ? -11.911 1.092 -6.731 1.00 96.06 78 LEU A CA 1
ATOM 604 C C . LEU A 1 78 ? -13.264 0.556 -7.212 1.00 96.06 78 LEU A C 1
ATOM 606 O O . LEU A 1 78 ? -13.689 0.900 -8.315 1.00 96.06 78 LEU A O 1
ATOM 610 N N . PRO A 1 79 ? -13.938 -0.277 -6.405 1.00 94.75 79 PRO A N 1
ATOM 611 C CA . PRO A 1 79 ? -15.303 -0.683 -6.697 1.00 94.75 79 PRO A CA 1
ATOM 612 C C . PRO A 1 79 ? -16.262 0.506 -6.600 1.00 94.75 79 PRO A C 1
ATOM 614 O O . PRO A 1 79 ? -16.029 1.447 -5.835 1.00 94.75 79 PRO A O 1
ATOM 617 N N . ASP A 1 80 ? -17.379 0.416 -7.314 1.00 95.50 80 ASP A N 1
ATOM 618 C CA . ASP A 1 80 ? -18.481 1.357 -7.150 1.00 95.50 80 ASP A CA 1
ATOM 619 C C . ASP A 1 80 ? -19.117 1.213 -5.760 1.00 95.50 80 ASP A C 1
ATOM 621 O O . ASP A 1 80 ? -19.098 0.150 -5.126 1.00 95.50 80 ASP A O 1
ATOM 625 N N . SER A 1 81 ? -19.723 2.296 -5.272 1.00 94.38 81 SER A N 1
ATOM 626 C CA . SER A 1 81 ? -20.414 2.279 -3.982 1.00 94.38 81 SER A CA 1
ATOM 627 C C 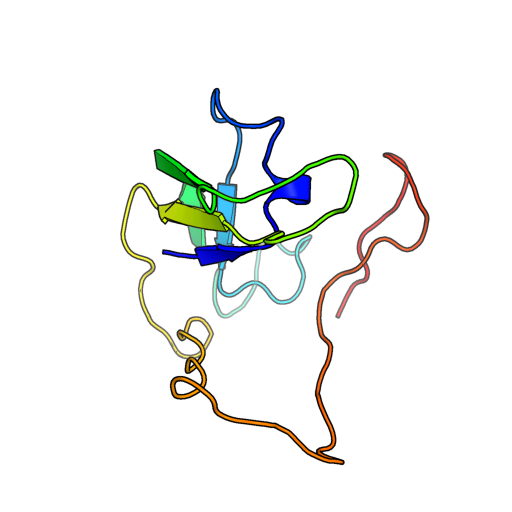. SER A 1 81 ? -21.556 1.260 -3.994 1.00 94.38 81 SER A C 1
ATOM 629 O O . SER A 1 81 ? -22.441 1.308 -4.847 1.00 94.38 81 SER A O 1
ATOM 631 N N . GLY A 1 82 ? -21.537 0.325 -3.041 1.00 92.88 82 GLY A N 1
ATOM 632 C CA . GLY A 1 82 ? -22.529 -0.749 -2.953 1.00 92.88 82 GLY A CA 1
ATOM 633 C C . GLY A 1 82 ? -22.328 -1.892 -3.951 1.00 92.88 82 GLY A C 1
ATOM 634 O O . GLY A 1 82 ? -23.162 -2.796 -3.991 1.00 92.88 82 GLY A O 1
ATOM 635 N N . GLN A 1 83 ? -21.242 -1.897 -4.732 1.00 92.38 83 GLN A N 1
ATOM 636 C CA . GLN A 1 83 ? -20.925 -3.009 -5.620 1.00 92.38 83 GLN A CA 1
ATOM 637 C C . GLN A 1 83 ? -20.697 -4.294 -4.816 1.00 92.38 83 GLN A C 1
ATOM 639 O O . GLN A 1 83 ? -19.907 -4.330 -3.870 1.00 92.38 83 GLN A O 1
ATOM 644 N N . VAL A 1 84 ? -21.373 -5.370 -5.222 1.00 91.88 84 VAL A N 1
ATOM 645 C CA . VAL A 1 84 ? -21.254 -6.685 -4.588 1.00 91.88 84 VAL A CA 1
ATOM 646 C C . VAL A 1 84 ? -20.622 -7.670 -5.561 1.00 91.88 84 VAL A C 1
ATOM 648 O O . VAL A 1 84 ? -21.107 -7.875 -6.671 1.00 91.88 84 VAL A O 1
ATOM 651 N N . PHE A 1 85 ? -19.541 -8.313 -5.127 1.00 89.62 85 PHE A N 1
ATOM 652 C CA . PHE A 1 85 ? -18.844 -9.339 -5.896 1.00 89.62 85 PHE A CA 1
ATOM 653 C C . PHE A 1 85 ? -19.344 -10.726 -5.468 1.00 89.62 85 PHE A C 1
ATOM 655 O O . PHE A 1 85 ? -18.969 -11.235 -4.412 1.00 89.62 85 PHE A O 1
ATOM 662 N N . HIS A 1 86 ? -20.220 -11.344 -6.265 1.00 85.94 86 HIS A N 1
ATOM 663 C CA . HIS A 1 86 ? -20.755 -12.682 -5.995 1.00 85.94 86 HIS A CA 1
ATOM 664 C C . HIS A 1 86 ? -20.068 -13.746 -6.854 1.00 85.94 86 HIS A C 1
ATOM 666 O O . HIS A 1 86 ? -20.164 -13.708 -8.076 1.00 85.94 86 HIS A O 1
ATOM 672 N N . ARG A 1 87 ? -19.457 -14.752 -6.208 1.00 79.25 87 ARG A N 1
ATOM 673 C CA . ARG A 1 87 ? -18.854 -15.938 -6.862 1.00 79.25 87 ARG A CA 1
ATOM 674 C C . ARG A 1 87 ? -17.784 -15.616 -7.918 1.00 79.25 87 ARG A C 1
ATOM 676 O O . ARG A 1 87 ? -17.505 -16.444 -8.780 1.00 79.25 87 ARG A O 1
ATOM 683 N N . SER A 1 88 ? -17.169 -14.442 -7.833 1.00 83.81 88 SER A N 1
ATOM 684 C CA . SER A 1 88 ? -16.055 -14.045 -8.688 1.00 83.81 88 SER A CA 1
ATOM 685 C C . SER A 1 88 ? -14.780 -14.780 -8.275 1.00 83.81 88 SER A C 1
ATOM 687 O O . SER A 1 88 ? -14.485 -14.893 -7.084 1.00 83.81 88 SER A O 1
ATOM 689 N N . SER A 1 89 ? -13.994 -15.245 -9.244 1.00 90.62 89 SER A N 1
ATOM 690 C CA . SER A 1 89 ? -12.600 -15.610 -8.987 1.00 90.62 89 SER A CA 1
ATOM 691 C C . SER A 1 89 ? -11.801 -14.339 -8.693 1.00 90.62 89 SER A C 1
ATOM 693 O O . SER A 1 89 ? -11.860 -13.382 -9.463 1.00 90.62 89 SER A O 1
ATOM 695 N N . CYS A 1 90 ? -11.064 -14.331 -7.584 1.00 91.81 90 CYS A N 1
ATOM 696 C CA . CYS A 1 90 ? -10.248 -13.198 -7.152 1.00 91.81 90 CYS A CA 1
ATOM 697 C C . CYS A 1 90 ? -8.766 -13.575 -7.156 1.00 91.81 90 CYS A C 1
ATOM 699 O O . CYS A 1 90 ? -8.413 -14.738 -6.963 1.00 91.81 90 CYS A O 1
ATOM 701 N N . ILE A 1 91 ? -7.904 -12.574 -7.326 1.00 92.88 91 ILE A N 1
ATOM 702 C CA . ILE A 1 91 ? -6.452 -12.730 -7.232 1.00 92.88 91 ILE A CA 1
ATOM 703 C C . ILE A 1 91 ? -5.999 -12.170 -5.885 1.00 92.88 91 ILE A C 1
ATOM 705 O O . ILE A 1 91 ? -6.353 -11.050 -5.521 1.00 92.88 91 ILE A O 1
ATOM 709 N N . VAL A 1 92 ? -5.201 -12.951 -5.160 1.00 91.44 92 VAL A N 1
ATOM 710 C CA . VAL A 1 92 ? -4.479 -12.503 -3.966 1.00 91.44 92 VAL A CA 1
ATOM 711 C C . VAL A 1 92 ? -2.996 -12.564 -4.296 1.00 91.44 92 VAL A C 1
ATOM 713 O O . VAL A 1 92 ? -2.510 -13.595 -4.750 1.00 91.44 92 VAL A O 1
ATOM 716 N N . THR A 1 93 ? -2.290 -11.455 -4.097 1.00 91.75 93 THR A N 1
ATOM 717 C CA . THR A 1 93 ? -0.866 -11.330 -4.421 1.00 91.75 93 THR A CA 1
ATOM 718 C C . THR A 1 93 ? -0.119 -10.590 -3.316 1.00 91.75 93 THR A C 1
ATOM 720 O O . THR A 1 93 ? -0.709 -9.794 -2.581 1.00 91.75 93 THR A O 1
ATOM 723 N N . GLY A 1 94 ? 1.174 -10.874 -3.186 1.00 89.62 94 GLY A N 1
ATOM 724 C CA . GLY A 1 94 ? 2.086 -10.231 -2.246 1.00 89.62 94 GLY A CA 1
ATOM 725 C C . GLY A 1 94 ? 3.292 -11.112 -1.920 1.00 89.62 94 GLY A C 1
ATOM 726 O O . GLY A 1 94 ? 3.248 -12.328 -2.075 1.00 89.62 94 GLY A O 1
ATOM 727 N N . TRP A 1 95 ? 4.360 -10.503 -1.409 1.00 89.69 95 TRP A N 1
ATOM 728 C CA . TRP A 1 95 ? 5.624 -11.176 -1.066 1.00 89.69 95 TRP A CA 1
ATOM 729 C C . TRP A 1 95 ? 5.617 -11.876 0.298 1.00 89.69 95 TRP A C 1
ATOM 731 O O . TRP A 1 95 ? 6.647 -11.897 0.958 1.00 89.69 95 TRP A O 1
ATOM 741 N N . GLY A 1 96 ? 4.465 -12.360 0.776 1.00 82.44 96 GLY A N 1
ATOM 742 C CA . GLY A 1 96 ? 4.226 -12.764 2.171 1.00 82.44 96 GLY A CA 1
ATOM 743 C C . GLY A 1 96 ? 5.409 -13.447 2.876 1.00 82.44 96 GLY A C 1
ATOM 744 O O . GLY A 1 96 ? 6.157 -14.209 2.268 1.00 82.44 96 GLY A O 1
ATOM 745 N N . LYS A 1 97 ? 5.591 -13.171 4.174 1.00 78.62 97 LYS A N 1
ATOM 746 C CA . LYS A 1 97 ? 6.643 -13.841 4.948 1.00 78.62 97 LYS A CA 1
ATOM 747 C C . LYS A 1 97 ? 6.398 -15.350 4.995 1.00 78.62 97 LYS A C 1
ATOM 749 O O . LYS A 1 97 ? 5.262 -15.785 5.170 1.00 78.62 97 LYS A O 1
ATOM 754 N N . ASP A 1 98 ? 7.471 -16.121 4.883 1.00 75.31 98 ASP A N 1
ATOM 755 C CA . ASP A 1 98 ? 7.463 -17.581 4.999 1.00 75.31 98 ASP A CA 1
ATOM 756 C C . ASP A 1 98 ? 7.085 -18.073 6.406 1.00 75.31 98 ASP A C 1
ATOM 758 O O . ASP A 1 98 ? 6.473 -19.132 6.547 1.00 75.31 98 ASP A O 1
ATOM 762 N N . VAL A 1 99 ? 7.389 -17.287 7.441 1.00 72.62 99 VAL A N 1
ATOM 763 C CA . VAL A 1 99 ? 6.993 -17.543 8.829 1.00 72.62 99 VAL A CA 1
ATOM 764 C C . VAL A 1 99 ? 6.509 -16.279 9.541 1.00 72.62 99 VAL A C 1
ATOM 766 O O . VAL A 1 99 ? 6.866 -15.148 9.200 1.00 72.62 99 VAL A O 1
ATOM 769 N N . PHE A 1 100 ? 5.688 -16.473 10.576 1.00 67.31 100 PHE A N 1
ATOM 770 C CA . PHE A 1 100 ? 5.254 -15.395 11.462 1.00 67.31 100 PHE A CA 1
ATOM 771 C C . PHE A 1 100 ? 6.420 -14.870 12.313 1.00 67.31 100 PHE A C 1
ATOM 773 O O . PHE A 1 100 ? 7.233 -15.639 12.820 1.00 67.31 100 PHE A O 1
ATOM 780 N N . GLY A 1 101 ? 6.459 -13.552 12.518 1.00 66.50 101 GLY A N 1
ATOM 781 C CA . GLY A 1 101 ? 7.455 -12.880 13.355 1.00 66.50 101 GLY A CA 1
ATOM 782 C C . GLY A 1 101 ? 8.525 -12.124 12.567 1.00 66.50 101 GLY A C 1
ATOM 783 O O . GLY A 1 101 ? 8.480 -11.993 11.338 1.00 66.50 101 GLY A O 1
ATOM 784 N N . GLU A 1 102 ? 9.484 -11.560 13.296 1.00 68.75 102 GLU A N 1
ATOM 785 C CA . GLU A 1 102 ? 10.545 -10.730 12.715 1.00 68.75 102 GLU A CA 1
ATOM 786 C C . GLU A 1 102 ? 11.479 -11.540 11.813 1.00 68.75 102 GLU A C 1
ATOM 788 O O . GLU A 1 102 ? 11.858 -11.057 10.749 1.00 68.75 102 GLU A O 1
ATOM 793 N N . ASN A 1 103 ? 11.716 -12.807 12.163 1.00 75.50 103 ASN A N 1
ATOM 794 C CA . ASN A 1 103 ? 12.632 -13.713 11.464 1.00 75.50 103 ASN A CA 1
ATOM 795 C C . ASN A 1 103 ? 12.129 -14.216 10.101 1.00 75.50 103 ASN A C 1
ATOM 797 O O . ASN A 1 103 ? 12.883 -14.880 9.391 1.00 75.50 103 ASN A O 1
ATOM 801 N N . GLY A 1 104 ? 10.871 -13.943 9.743 1.00 71.44 104 GLY A N 1
ATOM 802 C CA . GLY A 1 104 ? 10.318 -14.381 8.465 1.00 71.44 104 GLY A CA 1
ATOM 803 C C . GLY A 1 104 ? 10.928 -13.636 7.285 1.00 71.44 104 GLY A C 1
ATOM 804 O O . GLY A 1 104 ? 11.042 -12.405 7.305 1.00 71.44 104 GLY A O 1
ATOM 805 N N . LYS A 1 105 ? 11.288 -14.392 6.250 1.00 74.81 105 LYS A N 1
ATOM 806 C CA . LYS A 1 105 ? 11.776 -13.889 4.970 1.00 74.81 105 LYS A CA 1
ATOM 807 C C . LYS A 1 105 ? 10.608 -13.747 4.012 1.00 74.81 105 LYS A C 1
ATOM 809 O O . LYS A 1 105 ? 9.727 -14.598 3.947 1.00 74.81 105 LYS A O 1
ATOM 814 N N . TYR A 1 106 ? 10.608 -12.662 3.258 1.00 77.44 106 TYR A N 1
ATOM 815 C CA . TYR A 1 106 ? 9.615 -12.452 2.218 1.00 77.44 106 TYR A CA 1
ATOM 816 C C . TYR A 1 106 ? 9.859 -13.398 1.042 1.00 77.44 106 TYR A C 1
ATOM 818 O O . TYR A 1 106 ? 11.007 -13.660 0.666 1.00 77.44 106 TYR A O 1
ATOM 826 N N . GLN A 1 107 ? 8.770 -13.908 0.478 1.00 68.00 107 GLN A N 1
ATOM 827 C CA . GLN A 1 107 ? 8.813 -14.753 -0.706 1.00 68.00 107 GLN A CA 1
ATOM 828 C C . GLN A 1 107 ? 9.400 -13.989 -1.897 1.00 68.00 107 GLN A C 1
ATOM 830 O O . GLN A 1 107 ? 9.143 -12.800 -2.083 1.00 68.00 107 GLN A O 1
ATOM 835 N N . ARG A 1 108 ? 10.200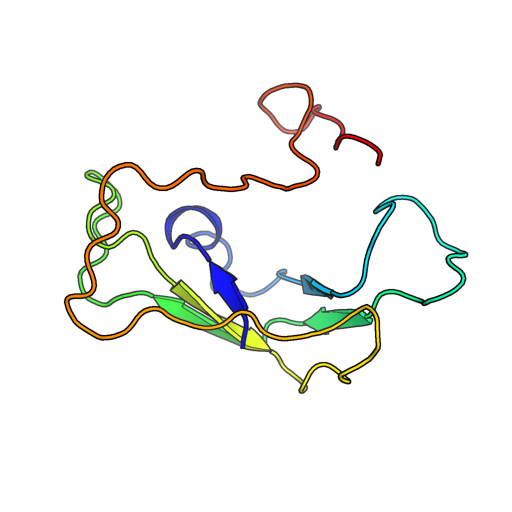 -14.699 -2.696 1.00 67.69 108 ARG A N 1
ATOM 836 C CA . ARG A 1 108 ? 10.748 -14.211 -3.965 1.00 67.69 108 ARG A CA 1
ATOM 837 C C . ARG A 1 108 ? 9.806 -14.621 -5.089 1.00 67.69 108 ARG A C 1
ATOM 839 O O . ARG A 1 108 ? 9.277 -15.733 -5.047 1.00 67.69 108 ARG A O 1
ATOM 846 N N . ILE A 1 109 ? 9.614 -13.730 -6.053 1.00 59.28 109 I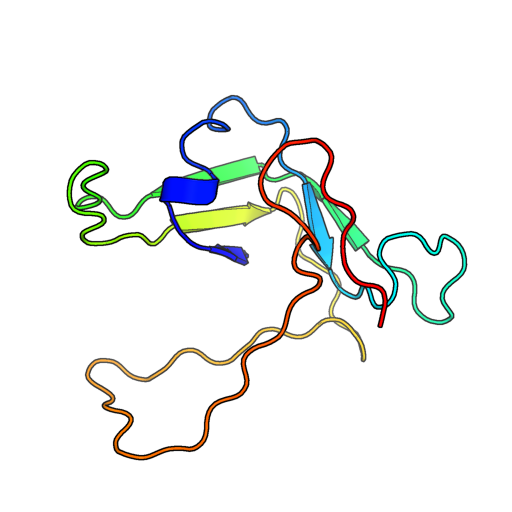LE A N 1
ATOM 847 C CA . ILE A 1 109 ? 8.808 -13.954 -7.257 1.00 59.28 109 ILE A CA 1
ATOM 848 C C . ILE A 1 109 ? 9.743 -13.895 -8.458 1.00 59.28 109 ILE A C 1
ATOM 850 O O . ILE A 1 109 ? 10.696 -13.090 -8.394 1.00 59.28 109 ILE A O 1
#